Protein AF-A0A1R4J598-F1 (afdb_monomer_lite)

pLDDT: mean 91.02, std 8.71, range [37.97, 98.0]

Foldseek 3Di:
DPPDDDDCPPVVPDDPVVVVVSVVVVVVVVVVVVCVVCVVVVVLVQLVVLVVVVQVVDDDDAQLDFAADDQDPDQSPFAAAQHWHDDPNFIWGAQHGRHRDDVVDPPDDCNGIPTCRVVGPHGDPQDDADADDAQDWDAFQHWHADPNFIKGFHHTDGHHPVCDQVPPVNGIDGD

Sequence (175 aa):
MPATLPDLTDSETWTDERLDALRAAVLTEQERRYVLTTAEARAEQTAREYRDAVEAALPPLAEGEHRPWSQLTGAHDAYPRGAVVAHGGRVWESRHPANVWEPGGTGVDDRLWVDVTEDAPVPEPVPTAPAFKAGEQVVPGDLRTYQGVVYRCIQAHTTAAHWSPDAAHSLWTRA

Structure (mmCIF, N/CA/C/O backbone):
data_AF-A0A1R4J598-F1
#
_entry.id   AF-A0A1R4J598-F1
#
loop_
_atom_site.group_PDB
_atom_site.id
_atom_site.type_symbol
_atom_site.label_atom_id
_atom_site.label_alt_id
_atom_site.label_comp_id
_atom_site.label_asym_id
_atom_site.label_entity_id
_atom_site.label_seq_id
_atom_site.pdbx_PDB_ins_code
_atom_site.Cartn_x
_atom_site.Cartn_y
_atom_site.Cartn_z
_atom_site.occupancy
_atom_site.B_iso_or_equiv
_atom_site.auth_seq_id
_atom_site.auth_comp_id
_atom_site.auth_asym_id
_atom_site.auth_atom_id
_atom_site.pdbx_PDB_model_num
ATOM 1 N N . MET A 1 1 ? 16.870 1.780 -37.402 1.00 37.97 1 MET A N 1
ATOM 2 C CA . MET A 1 1 ? 17.897 0.986 -38.110 1.00 37.97 1 MET A CA 1
ATOM 3 C C . MET A 1 1 ? 18.820 0.408 -37.052 1.00 37.97 1 MET A C 1
ATOM 5 O O . MET A 1 1 ? 19.279 1.209 -36.244 1.00 37.97 1 MET A O 1
ATOM 9 N N . PRO A 1 2 ? 19.039 -0.916 -36.959 1.00 47.16 2 PRO A N 1
ATOM 10 C CA . PRO A 1 2 ? 20.079 -1.422 -36.071 1.00 47.16 2 PRO A CA 1
ATOM 11 C C . PRO A 1 2 ? 21.411 -0.836 -36.551 1.00 47.16 2 PRO A C 1
ATOM 13 O O . PRO A 1 2 ? 21.758 -0.980 -37.721 1.00 47.16 2 PRO A O 1
ATOM 16 N N . ALA A 1 3 ? 22.101 -0.094 -35.686 1.00 57.09 3 ALA A N 1
ATOM 17 C CA . ALA A 1 3 ? 23.434 0.397 -35.996 1.00 57.09 3 ALA A CA 1
ATOM 18 C C . ALA A 1 3 ? 24.354 -0.822 -36.134 1.00 57.09 3 ALA A C 1
ATOM 20 O O . ALA A 1 3 ? 24.504 -1.597 -35.189 1.00 57.09 3 ALA A O 1
ATOM 21 N N . THR A 1 4 ? 24.911 -1.031 -37.324 1.00 60.38 4 THR A N 1
ATOM 22 C CA . THR A 1 4 ? 25.924 -2.062 -37.553 1.00 60.38 4 THR A CA 1
ATOM 23 C C . THR A 1 4 ? 27.128 -1.744 -36.673 1.00 60.38 4 THR A C 1
ATOM 25 O O . THR A 1 4 ? 27.629 -0.619 -36.705 1.00 60.38 4 THR A O 1
ATOM 28 N N . LEU A 1 5 ? 27.568 -2.710 -35.861 1.00 63.69 5 LEU A N 1
ATOM 29 C CA . LEU A 1 5 ? 28.772 -2.549 -35.046 1.00 63.69 5 LEU A CA 1
ATOM 30 C C . LEU A 1 5 ? 29.971 -2.274 -35.969 1.00 63.69 5 LEU A C 1
ATOM 32 O O . LEU A 1 5 ? 30.097 -2.953 -36.992 1.00 63.69 5 LEU A O 1
ATOM 36 N N . PRO A 1 6 ? 30.823 -1.283 -35.654 1.00 74.56 6 PRO A N 1
ATOM 37 C CA . PRO A 1 6 ? 32.006 -1.021 -36.456 1.00 74.56 6 PRO A CA 1
ATOM 38 C C . PRO A 1 6 ? 32.969 -2.207 -36.358 1.00 74.56 6 PRO A C 1
ATOM 40 O O . PRO A 1 6 ? 33.118 -2.798 -35.290 1.00 74.56 6 PRO A O 1
ATOM 43 N N . ASP A 1 7 ? 33.610 -2.547 -37.474 1.00 81.75 7 ASP A N 1
ATOM 44 C CA . ASP A 1 7 ? 34.613 -3.608 -37.520 1.00 81.75 7 ASP A CA 1
ATOM 45 C C . ASP A 1 7 ? 35.829 -3.222 -36.671 1.00 81.75 7 ASP A C 1
ATOM 47 O O . ASP A 1 7 ? 36.443 -2.181 -36.903 1.00 81.75 7 ASP A O 1
ATOM 51 N N . LEU A 1 8 ? 36.140 -4.031 -35.660 1.00 86.56 8 LEU A N 1
ATOM 52 C CA . LEU A 1 8 ? 37.190 -3.742 -34.684 1.00 86.56 8 LEU A CA 1
ATOM 53 C C . LEU A 1 8 ? 38.545 -4.344 -35.070 1.00 86.56 8 LEU A C 1
ATOM 55 O O . LEU A 1 8 ? 39.509 -4.118 -34.344 1.00 86.56 8 LEU A O 1
ATOM 59 N N . THR A 1 9 ? 38.652 -5.091 -36.176 1.00 86.62 9 THR A N 1
ATOM 60 C CA . THR A 1 9 ? 39.905 -5.781 -36.542 1.00 86.62 9 THR A CA 1
ATOM 61 C C . THR A 1 9 ? 41.084 -4.837 -36.782 1.00 86.62 9 THR A C 1
ATOM 63 O O . THR A 1 9 ? 42.218 -5.249 -36.576 1.00 86.62 9 THR A O 1
ATOM 66 N N . ASP A 1 10 ? 40.826 -3.571 -37.131 1.00 85.31 10 ASP A N 1
ATOM 67 C CA . ASP A 1 10 ? 41.861 -2.560 -37.400 1.00 85.31 10 ASP A CA 1
ATOM 68 C C . ASP A 1 10 ? 41.950 -1.473 -36.310 1.00 85.31 10 ASP A C 1
ATOM 70 O O . ASP A 1 10 ? 42.446 -0.369 -36.563 1.00 85.31 10 ASP A O 1
ATOM 74 N N . SER A 1 11 ? 41.460 -1.739 -35.092 1.00 87.56 11 SER A N 1
ATOM 75 C CA . SER A 1 11 ? 41.374 -0.726 -34.027 1.00 87.56 11 SER A CA 1
ATOM 76 C C . SER A 1 11 ? 42.720 -0.109 -33.625 1.00 87.56 11 SER A C 1
ATOM 78 O O . SER A 1 11 ? 42.740 0.995 -33.093 1.00 87.56 11 SER A O 1
ATOM 80 N N . GLU A 1 12 ? 43.844 -0.775 -33.906 1.00 90.88 12 GLU A N 1
ATOM 81 C CA . GLU A 1 12 ? 45.204 -0.260 -33.662 1.00 90.88 12 GLU A CA 1
ATOM 82 C C . GLU A 1 12 ? 45.540 0.989 -34.493 1.00 90.88 12 GLU A C 1
ATOM 84 O O . GLU A 1 12 ? 46.433 1.755 -34.142 1.00 90.88 12 GLU A O 1
ATOM 89 N N . THR A 1 13 ? 44.821 1.206 -35.597 1.00 91.94 13 THR A N 1
ATOM 90 C CA . THR A 1 13 ? 45.005 2.363 -36.488 1.00 91.94 13 THR A CA 1
ATOM 91 C C . THR A 1 13 ? 44.036 3.505 -36.191 1.00 91.94 13 THR A C 1
ATOM 93 O O . THR A 1 13 ? 44.084 4.555 -36.837 1.00 91.94 13 THR A O 1
ATOM 96 N N . TRP A 1 14 ? 43.114 3.305 -35.247 1.00 93.12 14 TRP A N 1
ATOM 97 C CA . TRP A 1 14 ? 42.098 4.294 -34.918 1.00 93.12 14 TRP A CA 1
ATOM 98 C C . TRP A 1 14 ? 42.691 5.418 -34.073 1.00 93.12 14 TRP A C 1
ATOM 100 O O . TRP A 1 14 ? 43.583 5.206 -33.259 1.00 93.12 14 TRP A O 1
ATOM 110 N N . THR A 1 15 ? 42.160 6.626 -34.247 1.00 96.12 15 THR A N 1
ATOM 111 C CA . THR A 1 15 ? 42.486 7.748 -33.365 1.00 96.12 15 THR A CA 1
ATOM 112 C C . THR A 1 15 ? 41.878 7.532 -31.980 1.00 96.12 15 THR A C 1
ATOM 114 O O . THR A 1 15 ? 40.811 6.921 -31.856 1.00 96.12 15 THR A O 1
ATOM 117 N N . ASP A 1 16 ? 42.499 8.109 -30.950 1.00 95.38 16 ASP A N 1
ATOM 118 C CA . ASP A 1 16 ? 41.953 8.102 -29.585 1.00 95.38 16 ASP A CA 1
ATOM 119 C C . ASP A 1 16 ? 40.529 8.673 -29.543 1.00 95.38 16 ASP A C 1
ATOM 121 O O . ASP A 1 16 ? 39.653 8.112 -28.894 1.00 95.38 16 ASP A O 1
ATOM 125 N N . GLU A 1 17 ? 40.254 9.717 -30.332 1.00 95.31 17 GLU A N 1
ATOM 126 C CA . GLU A 1 17 ? 38.912 10.296 -30.472 1.00 95.31 17 GLU A CA 1
ATOM 127 C C . GLU A 1 17 ? 37.877 9.263 -30.950 1.00 95.31 17 GLU A C 1
ATOM 129 O O . GLU A 1 17 ? 36.760 9.201 -30.433 1.00 95.31 17 GLU A O 1
ATOM 134 N N . ARG A 1 18 ? 38.238 8.409 -31.916 1.00 91.50 18 ARG A N 1
ATOM 135 C CA . ARG A 1 18 ? 37.339 7.367 -32.428 1.00 91.50 18 ARG A CA 1
ATOM 136 C C . ARG A 1 18 ? 37.133 6.249 -31.406 1.00 91.50 18 ARG A C 1
ATOM 138 O O . ARG A 1 18 ? 36.016 5.742 -31.283 1.00 91.50 18 ARG A O 1
ATOM 145 N N . LEU A 1 19 ? 38.183 5.863 -30.682 1.00 92.25 19 LEU A N 1
ATOM 146 C CA . LEU A 1 19 ? 38.092 4.882 -29.597 1.00 92.25 19 LEU A CA 1
ATOM 147 C 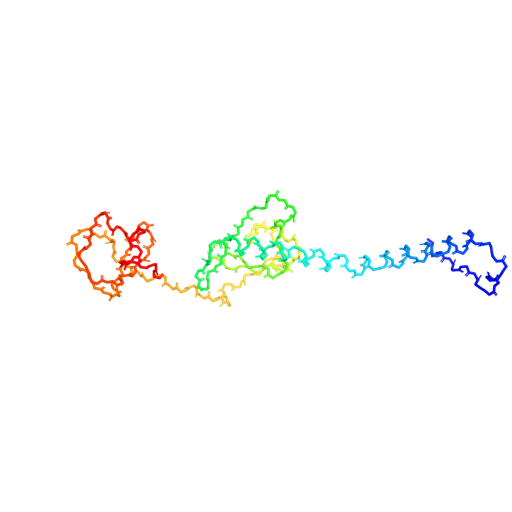C . LEU A 1 19 ? 37.215 5.406 -28.449 1.00 92.25 19 LEU A C 1
ATOM 149 O O . LEU A 1 19 ? 36.351 4.680 -27.950 1.00 92.25 19 LEU A O 1
ATOM 153 N N . ASP A 1 20 ? 37.362 6.680 -28.091 1.00 95.19 20 ASP A N 1
ATOM 154 C CA . ASP A 1 20 ? 36.547 7.353 -27.082 1.00 95.19 20 ASP A CA 1
ATOM 155 C C . ASP A 1 20 ? 35.075 7.453 -27.506 1.00 95.19 20 ASP A C 1
ATOM 157 O O . ASP A 1 20 ? 34.180 7.162 -26.705 1.00 95.19 20 ASP A O 1
ATOM 161 N N . ALA A 1 21 ? 34.807 7.790 -28.772 1.00 90.38 21 ALA A N 1
ATOM 162 C CA . ALA A 1 21 ? 33.453 7.826 -29.321 1.00 90.38 21 ALA A CA 1
ATOM 163 C C . ALA A 1 21 ? 32.787 6.439 -29.306 1.00 90.38 21 ALA A C 1
ATOM 165 O O . ALA A 1 21 ? 31.622 6.315 -28.914 1.00 90.38 21 ALA A O 1
ATOM 166 N N . LEU A 1 22 ? 33.526 5.382 -29.673 1.00 90.94 22 LEU A N 1
ATOM 167 C CA . LEU A 1 22 ? 33.035 4.006 -29.574 1.00 90.94 22 LEU A CA 1
ATOM 168 C C . LEU A 1 22 ? 32.719 3.637 -28.118 1.00 90.94 22 LEU A C 1
ATOM 170 O O . LEU A 1 22 ? 31.646 3.095 -27.847 1.00 90.94 22 LEU A O 1
ATOM 174 N N . ARG A 1 23 ? 33.616 3.954 -27.175 1.00 93.81 23 ARG A N 1
ATOM 175 C CA . ARG A 1 23 ? 33.403 3.696 -25.743 1.00 93.81 23 ARG A CA 1
ATOM 176 C C . ARG A 1 23 ? 32.123 4.363 -25.241 1.00 93.81 23 ARG A C 1
ATOM 178 O O . ARG A 1 23 ? 31.323 3.703 -24.582 1.00 93.81 23 ARG A O 1
ATOM 185 N N . ALA A 1 24 ? 31.909 5.636 -25.571 1.00 94.88 24 ALA A N 1
ATOM 186 C CA . ALA A 1 24 ? 30.701 6.361 -25.187 1.00 94.88 24 ALA A CA 1
ATOM 187 C C . ALA A 1 24 ? 29.435 5.700 -25.757 1.00 94.88 24 ALA A C 1
ATOM 189 O O . ALA A 1 24 ? 28.498 5.430 -25.010 1.00 94.88 24 ALA A O 1
ATOM 190 N N . ALA A 1 25 ? 29.436 5.355 -27.049 1.00 91.69 25 ALA A N 1
ATOM 191 C CA . ALA A 1 25 ? 28.297 4.703 -27.695 1.00 91.69 25 ALA A CA 1
ATOM 192 C C . ALA A 1 25 ? 27.950 3.345 -27.058 1.00 91.69 25 ALA A C 1
ATOM 194 O O . ALA A 1 25 ? 26.774 3.045 -26.843 1.00 91.69 25 ALA A O 1
ATOM 195 N N . VAL A 1 26 ? 28.962 2.536 -26.720 1.00 93.88 26 VAL A N 1
ATOM 196 C CA . VAL A 1 26 ? 28.766 1.246 -26.040 1.00 93.88 26 VAL A CA 1
ATOM 197 C C . VAL A 1 26 ? 28.148 1.443 -24.658 1.00 93.88 26 VAL A C 1
ATOM 199 O O . 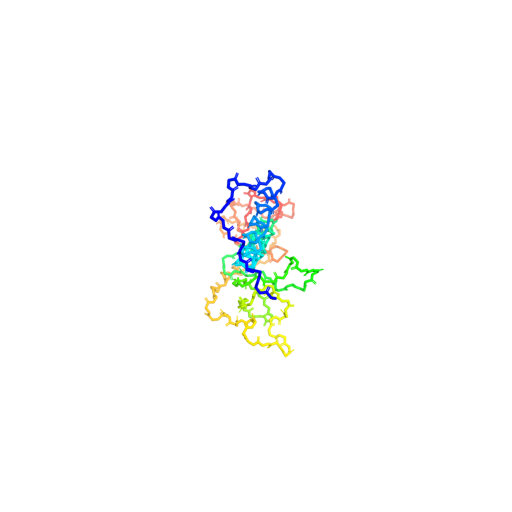VAL A 1 26 ? 27.165 0.772 -24.343 1.00 93.88 26 VAL A O 1
ATOM 202 N N . LEU A 1 27 ? 28.675 2.370 -23.852 1.00 96.31 27 LEU A N 1
ATOM 203 C CA . LEU A 1 27 ? 28.146 2.649 -22.512 1.00 96.31 27 LEU A CA 1
ATOM 204 C C . LEU A 1 27 ? 26.698 3.153 -22.570 1.00 96.31 27 LEU A C 1
ATOM 206 O O . LEU A 1 27 ? 25.855 2.668 -21.819 1.00 96.31 27 LEU A O 1
ATOM 210 N N . THR A 1 28 ? 26.380 4.049 -23.508 1.00 96.44 28 THR A N 1
ATOM 211 C CA . THR A 1 28 ? 25.007 4.529 -23.724 1.00 96.44 28 THR A CA 1
ATOM 212 C C . THR A 1 28 ? 24.054 3.394 -24.098 1.00 96.44 28 THR A C 1
ATOM 214 O O . THR A 1 28 ? 22.951 3.310 -23.559 1.00 96.44 28 THR A O 1
ATOM 217 N N . GLU A 1 29 ? 24.452 2.492 -25.000 1.00 95.75 29 GLU A N 1
ATOM 218 C CA . GLU A 1 29 ? 23.599 1.362 -25.387 1.00 95.75 29 GLU A CA 1
ATOM 219 C C . GLU A 1 29 ? 23.420 0.357 -24.239 1.00 95.75 29 GLU A C 1
ATOM 221 O O . GLU A 1 29 ? 22.323 -0.176 -24.053 1.00 95.75 29 GLU A O 1
ATOM 226 N N . GLN A 1 30 ? 24.465 0.117 -23.442 1.00 97.25 30 GLN A N 1
ATOM 227 C CA . GLN A 1 30 ? 24.378 -0.712 -22.239 1.00 97.25 30 GLN A CA 1
ATOM 228 C C . GLN A 1 30 ? 23.413 -0.113 -21.213 1.00 97.25 30 GLN A C 1
ATOM 230 O O . GLN A 1 30 ? 22.532 -0.825 -20.730 1.00 97.25 30 GLN A O 1
ATOM 235 N N . GLU A 1 31 ? 23.521 1.186 -20.926 1.00 97.25 31 GLU A N 1
ATOM 236 C CA . GLU A 1 31 ? 22.614 1.883 -20.013 1.00 97.25 31 GLU A CA 1
ATOM 237 C C . GLU A 1 31 ? 21.174 1.850 -20.527 1.00 97.25 31 GLU A C 1
ATOM 239 O O . GLU A 1 31 ? 20.266 1.482 -19.787 1.00 97.25 31 GLU A O 1
ATOM 244 N N . ARG A 1 32 ? 20.950 2.134 -21.815 1.00 96.75 32 ARG A N 1
ATOM 245 C CA . ARG A 1 32 ? 19.616 2.066 -22.424 1.00 96.75 32 ARG A CA 1
ATOM 246 C C . ARG A 1 32 ? 18.995 0.679 -22.265 1.00 96.75 32 ARG A C 1
ATOM 248 O O . ARG A 1 32 ? 17.821 0.573 -21.913 1.00 96.75 32 ARG A O 1
ATOM 255 N N . ARG A 1 33 ? 19.760 -0.391 -22.517 1.00 97.19 33 ARG A N 1
ATOM 256 C CA . ARG A 1 33 ? 19.290 -1.775 -22.326 1.00 97.19 33 ARG A CA 1
ATOM 257 C C . ARG A 1 33 ? 18.985 -2.056 -20.866 1.00 97.19 33 ARG A C 1
ATOM 259 O O . ARG A 1 33 ? 17.925 -2.597 -20.574 1.00 97.19 33 ARG A O 1
ATOM 266 N N . TYR A 1 34 ? 19.876 -1.653 -19.967 1.00 96.69 34 TYR A N 1
ATOM 267 C CA . TYR A 1 34 ? 19.672 -1.811 -18.536 1.00 96.69 34 TYR A CA 1
ATOM 268 C C . TYR A 1 34 ? 18.391 -1.102 -18.075 1.00 96.69 34 TYR A C 1
ATOM 270 O O . TYR A 1 34 ? 17.539 -1.734 -17.451 1.00 96.69 34 TYR A O 1
ATOM 278 N N . VAL A 1 35 ? 18.191 0.160 -18.464 1.00 97.12 35 VAL A N 1
ATOM 279 C CA . VAL A 1 35 ? 16.973 0.932 -18.179 1.00 97.12 35 VAL A CA 1
ATOM 280 C C . VAL A 1 35 ? 15.744 0.225 -18.739 1.00 97.12 35 VAL A C 1
ATOM 282 O O . VAL A 1 35 ? 14.815 -0.033 -17.986 1.00 97.12 35 VAL A O 1
ATOM 285 N N . LEU A 1 36 ? 15.740 -0.181 -20.011 1.00 96.56 36 LEU A N 1
ATOM 286 C CA . LEU A 1 36 ? 14.593 -0.892 -20.591 1.00 96.56 36 LEU A CA 1
ATOM 287 C C . LEU A 1 36 ? 14.254 -2.196 -19.867 1.00 96.56 36 LEU A C 1
ATOM 289 O O . LEU A 1 36 ? 13.088 -2.559 -19.785 1.00 96.56 36 LEU A O 1
ATOM 293 N N . THR A 1 37 ? 15.263 -2.899 -19.356 1.00 97.44 37 THR A N 1
ATOM 294 C CA . THR A 1 37 ? 15.057 -4.175 -18.660 1.00 97.44 37 THR A CA 1
ATOM 295 C C . THR A 1 37 ? 14.664 -4.010 -17.194 1.00 97.44 37 THR A C 1
ATOM 297 O O . THR A 1 37 ? 14.083 -4.928 -16.627 1.00 97.44 37 THR A O 1
ATOM 300 N N . THR A 1 38 ? 14.983 -2.875 -16.560 1.00 96.94 38 THR A N 1
ATOM 301 C CA . THR A 1 38 ? 14.863 -2.722 -15.098 1.00 96.94 38 THR A CA 1
ATOM 302 C C . THR A 1 38 ? 13.965 -1.579 -14.640 1.00 96.94 38 THR A C 1
ATOM 304 O O . THR A 1 38 ? 13.556 -1.585 -13.482 1.00 96.94 38 THR A O 1
ATOM 307 N N . ALA A 1 39 ? 13.645 -0.604 -15.494 1.00 95.00 39 ALA A N 1
ATOM 308 C CA . ALA A 1 39 ? 12.968 0.625 -15.078 1.00 95.00 39 ALA A CA 1
ATOM 309 C C . ALA A 1 39 ? 11.611 0.370 -14.415 1.00 95.00 39 ALA A C 1
ATOM 311 O O . ALA A 1 39 ? 11.338 0.965 -13.377 1.00 95.00 39 ALA A O 1
ATOM 312 N N . GLU A 1 40 ? 10.795 -0.532 -14.965 1.00 91.50 40 GLU A N 1
ATOM 313 C CA . GLU A 1 40 ? 9.482 -0.863 -14.401 1.00 91.50 40 GLU A CA 1
ATOM 314 C C . GLU A 1 40 ? 9.611 -1.480 -13.003 1.00 91.50 40 GLU A C 1
ATOM 316 O O . GLU A 1 40 ? 9.061 -0.953 -12.039 1.00 91.50 40 GLU A O 1
ATOM 321 N N . ALA A 1 41 ? 10.425 -2.531 -12.863 1.00 91.88 41 ALA A N 1
ATOM 322 C CA . ALA A 1 41 ? 10.653 -3.188 -11.577 1.00 91.88 41 ALA A CA 1
ATOM 323 C C . ALA A 1 41 ? 11.211 -2.218 -10.521 1.00 91.88 41 ALA A C 1
ATOM 325 O O . ALA A 1 41 ? 10.795 -2.252 -9.362 1.00 91.88 41 ALA A O 1
ATOM 326 N N . ARG A 1 42 ? 12.121 -1.321 -10.924 1.00 94.19 42 ARG A N 1
ATOM 327 C CA . ARG A 1 42 ? 12.688 -0.293 -10.040 1.00 94.19 42 ARG A CA 1
ATOM 328 C C . ARG A 1 42 ? 11.644 0.745 -9.633 1.00 94.19 42 ARG A C 1
ATOM 330 O O . ARG A 1 42 ? 11.585 1.091 -8.460 1.00 94.19 42 ARG A O 1
ATOM 337 N N . ALA A 1 43 ? 10.805 1.203 -10.562 1.00 91.38 43 ALA A N 1
ATOM 338 C CA . ALA A 1 43 ? 9.725 2.138 -10.258 1.00 91.38 43 ALA A CA 1
ATOM 339 C C . ALA A 1 43 ? 8.719 1.532 -9.270 1.00 91.38 43 ALA A C 1
ATOM 341 O O . ALA A 1 43 ? 8.347 2.178 -8.291 1.00 91.38 43 ALA A O 1
ATOM 342 N N . GLU A 1 44 ? 8.329 0.270 -9.472 1.00 90.56 44 GLU A N 1
ATOM 343 C CA . GLU A 1 44 ? 7.456 -0.420 -8.525 1.00 90.56 44 GLU A CA 1
ATOM 344 C C . GLU A 1 44 ? 8.105 -0.600 -7.146 1.00 90.56 44 GLU A C 1
ATOM 346 O O . GLU A 1 44 ? 7.431 -0.453 -6.127 1.00 90.56 44 GLU A O 1
ATOM 351 N N . GLN A 1 45 ? 9.398 -0.939 -7.099 1.00 92.69 45 GLN A N 1
ATOM 352 C CA . GLN A 1 45 ? 10.126 -1.082 -5.842 1.00 92.69 45 GLN A CA 1
ATOM 353 C C . GLN A 1 45 ? 10.139 0.236 -5.065 1.00 92.69 45 GLN A C 1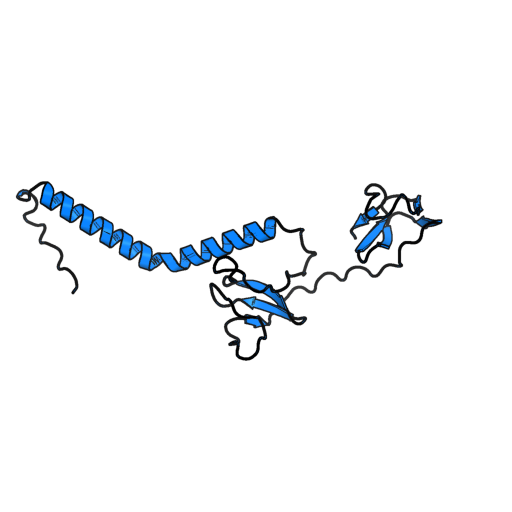
ATOM 355 O O . GLN A 1 45 ? 9.769 0.248 -3.895 1.00 92.69 45 GLN A O 1
ATOM 360 N N . THR A 1 46 ? 10.475 1.349 -5.719 1.00 92.19 46 THR A N 1
ATO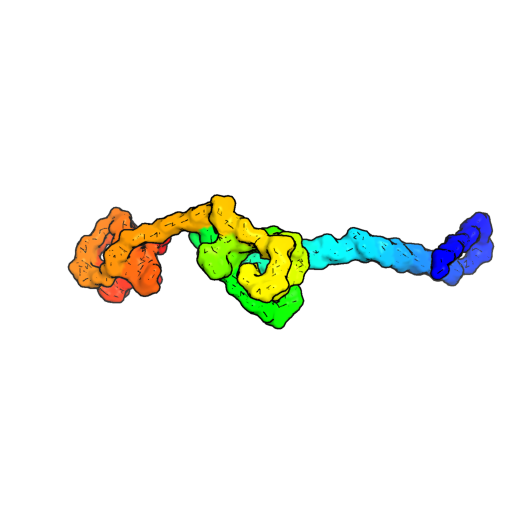M 361 C CA . THR A 1 46 ? 10.454 2.671 -5.083 1.00 92.19 46 THR A CA 1
ATOM 362 C C . THR A 1 46 ? 9.054 3.049 -4.587 1.00 92.19 46 THR A C 1
ATOM 364 O O . THR A 1 46 ? 8.925 3.619 -3.506 1.00 92.19 46 THR A O 1
ATOM 367 N N . ALA A 1 47 ? 7.994 2.703 -5.325 1.00 89.81 47 ALA A N 1
ATOM 368 C CA . ALA A 1 47 ? 6.619 2.944 -4.881 1.00 89.81 47 ALA A CA 1
ATOM 369 C C . ALA A 1 47 ? 6.249 2.130 -3.625 1.00 89.81 47 ALA A C 1
ATOM 371 O O . ALA A 1 47 ? 5.576 2.650 -2.734 1.00 89.81 47 ALA A O 1
ATOM 372 N N . ARG A 1 48 ? 6.701 0.870 -3.535 1.00 90.75 48 ARG A N 1
ATOM 373 C CA . ARG A 1 48 ? 6.533 0.034 -2.333 1.00 90.75 48 ARG A CA 1
ATOM 374 C C . ARG A 1 48 ? 7.284 0.624 -1.142 1.00 90.75 48 ARG A C 1
ATOM 376 O O . ARG A 1 48 ? 6.670 0.865 -0.114 1.00 90.75 48 ARG A O 1
ATOM 383 N N . GLU A 1 49 ? 8.557 0.967 -1.323 1.00 92.81 49 GLU A N 1
ATOM 384 C CA . GLU A 1 49 ? 9.389 1.569 -0.273 1.00 92.81 49 GLU A CA 1
ATOM 385 C C . GLU A 1 49 ? 8.802 2.887 0.257 1.00 92.81 49 GLU A C 1
ATOM 387 O O . GLU A 1 49 ? 8.773 3.109 1.466 1.00 92.81 49 GLU A O 1
ATOM 392 N N . TYR A 1 50 ? 8.287 3.751 -0.627 1.00 90.81 50 TYR A N 1
ATOM 393 C CA . TYR A 1 50 ? 7.605 4.979 -0.213 1.00 90.81 50 TYR A CA 1
ATOM 394 C C . TYR A 1 50 ? 6.369 4.680 0.642 1.00 90.81 50 TYR A C 1
ATOM 396 O O . TYR A 1 50 ? 6.185 5.287 1.696 1.00 90.81 50 TYR A O 1
ATOM 404 N N . ARG A 1 51 ? 5.531 3.733 0.212 1.00 88.19 51 ARG A N 1
ATOM 405 C CA . ARG A 1 51 ? 4.320 3.359 0.945 1.00 88.19 51 ARG A CA 1
ATOM 406 C C . ARG A 1 51 ? 4.639 2.738 2.297 1.00 88.19 51 ARG A C 1
ATOM 408 O O . ARG A 1 51 ? 4.010 3.122 3.275 1.00 88.19 51 ARG A O 1
ATOM 415 N N . ASP A 1 52 ? 5.616 1.841 2.357 1.00 90.75 52 ASP A N 1
ATOM 416 C CA . ASP A 1 52 ? 6.062 1.222 3.606 1.00 90.75 52 ASP A CA 1
ATOM 417 C C . ASP A 1 52 ? 6.595 2.287 4.576 1.00 90.75 52 ASP A C 1
ATOM 419 O O . ASP A 1 52 ? 6.297 2.249 5.768 1.00 90.75 52 ASP A O 1
ATOM 423 N N . ALA A 1 53 ? 7.317 3.293 4.069 1.00 92.88 53 ALA A N 1
ATOM 424 C CA . ALA A 1 53 ? 7.782 4.420 4.873 1.00 92.88 53 ALA A CA 1
ATOM 425 C C . ALA A 1 53 ? 6.632 5.308 5.382 1.00 92.88 53 ALA A C 1
ATOM 427 O O . ALA A 1 53 ? 6.660 5.743 6.533 1.00 92.88 53 ALA A O 1
ATOM 428 N N . VAL A 1 54 ? 5.616 5.569 4.550 1.00 90.12 54 VAL A N 1
ATOM 429 C CA . VAL A 1 54 ? 4.406 6.300 4.965 1.00 90.12 54 VAL A CA 1
ATOM 430 C C . VAL A 1 54 ? 3.640 5.511 6.025 1.00 90.12 54 VAL A C 1
ATOM 432 O O . VAL A 1 54 ? 3.274 6.074 7.051 1.00 90.12 54 VAL A O 1
ATOM 435 N N . GLU A 1 55 ? 3.442 4.212 5.813 1.00 89.94 55 GLU A N 1
ATOM 436 C CA . GLU A 1 55 ? 2.754 3.323 6.750 1.00 89.94 55 GLU A CA 1
ATOM 437 C C . GLU A 1 55 ? 3.485 3.248 8.096 1.00 89.94 55 GLU A C 1
ATOM 439 O O . GLU A 1 55 ? 2.856 3.373 9.143 1.00 89.94 55 GLU A O 1
ATOM 444 N N . ALA A 1 56 ? 4.818 3.150 8.085 1.00 91.25 56 ALA A N 1
ATOM 445 C CA . ALA A 1 56 ? 5.638 3.151 9.296 1.00 91.25 56 ALA A CA 1
ATOM 446 C C . ALA A 1 56 ? 5.565 4.469 10.093 1.00 91.25 56 ALA A C 1
ATOM 448 O O . ALA A 1 56 ? 5.865 4.480 11.288 1.00 91.25 56 ALA A O 1
ATOM 449 N N . ALA A 1 57 ? 5.182 5.579 9.454 1.00 93.81 57 ALA A N 1
ATOM 450 C CA . ALA A 1 57 ? 4.980 6.868 10.113 1.00 93.81 57 ALA A CA 1
ATOM 451 C C . ALA A 1 57 ? 3.563 7.040 10.696 1.00 93.81 57 ALA A C 1
ATOM 453 O O . ALA A 1 57 ? 3.324 7.988 11.451 1.00 93.81 57 ALA A O 1
ATOM 454 N N . LEU A 1 58 ? 2.620 6.153 10.359 1.00 89.44 58 LEU A N 1
ATOM 455 C CA . LEU A 1 58 ? 1.253 6.177 10.872 1.00 89.44 58 LEU A CA 1
ATOM 456 C C . LEU A 1 58 ? 1.131 5.385 12.186 1.00 89.44 58 LEU A C 1
ATOM 458 O O . LEU A 1 58 ? 1.897 4.453 12.434 1.00 89.44 58 LEU A O 1
ATOM 462 N N . PRO A 1 59 ? 0.140 5.704 13.042 1.00 91.00 59 PRO A N 1
ATOM 463 C CA . PRO A 1 59 ? -0.155 4.892 14.218 1.00 91.00 59 PRO A CA 1
ATOM 464 C C . PRO A 1 59 ? -0.442 3.436 13.824 1.00 91.00 59 PRO A C 1
ATOM 466 O O . PRO A 1 59 ? -1.194 3.226 12.865 1.00 91.00 59 PRO A O 1
ATOM 469 N N . PRO A 1 60 ? 0.094 2.438 14.546 1.00 87.94 60 PRO A N 1
ATOM 470 C CA . PRO A 1 60 ? -0.113 1.036 14.203 1.00 87.94 60 PRO A CA 1
ATOM 471 C C . PRO A 1 60 ? -1.602 0.677 14.221 1.00 87.94 60 PRO A C 1
ATOM 473 O O . PRO A 1 60 ? -2.374 1.210 15.023 1.00 87.94 60 PRO A O 1
ATOM 476 N N . LEU A 1 61 ? -1.987 -0.215 13.314 1.00 85.44 61 LEU A N 1
ATOM 477 C CA . LEU A 1 61 ? -3.310 -0.830 13.275 1.00 85.44 61 LEU A CA 1
ATOM 478 C C . LEU A 1 61 ? -3.383 -2.016 14.239 1.00 85.44 61 LEU A C 1
ATOM 480 O O . LEU A 1 61 ? -2.350 -2.603 14.575 1.00 85.44 61 LEU A O 1
ATOM 484 N N . ALA A 1 62 ? -4.595 -2.369 14.673 1.00 84.56 62 ALA A N 1
ATOM 485 C CA . ALA A 1 62 ? -4.802 -3.643 15.351 1.00 84.56 62 ALA A CA 1
ATOM 486 C C . ALA A 1 62 ? -4.583 -4.814 14.375 1.00 84.56 62 ALA A C 1
ATOM 488 O O . ALA A 1 62 ? -4.604 -4.647 13.153 1.00 84.56 62 ALA A O 1
ATOM 489 N N . GLU A 1 63 ? -4.36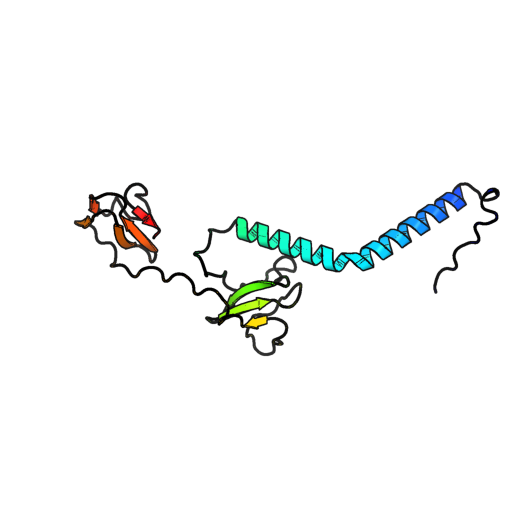3 -6.013 14.909 1.00 82.19 63 GLU A N 1
ATOM 490 C CA . GLU A 1 63 ? -4.223 -7.206 14.077 1.00 82.19 63 GLU A CA 1
ATOM 491 C C . GLU A 1 63 ? -5.494 -7.432 13.241 1.00 82.19 63 GLU A C 1
ATOM 493 O O . GLU A 1 63 ? -6.609 -7.353 13.757 1.00 82.19 63 GLU A O 1
ATOM 498 N N . GLY A 1 64 ? -5.317 -7.662 11.936 1.00 85.94 64 GLY A N 1
ATOM 499 C CA . GLY A 1 64 ? -6.404 -7.833 10.965 1.00 85.94 64 GLY A CA 1
ATOM 500 C C . GLY A 1 64 ? -7.067 -6.541 10.472 1.00 85.94 64 GLY A C 1
ATOM 501 O O . GLY A 1 64 ? -7.925 -6.586 9.593 1.00 85.94 64 GLY A O 1
ATOM 502 N N . GLU A 1 65 ? -6.677 -5.371 10.980 1.00 90.12 65 GLU A N 1
ATOM 503 C CA . GLU A 1 65 ? -7.151 -4.101 10.431 1.00 90.12 65 GLU A CA 1
ATOM 504 C C . GLU A 1 65 ? -6.358 -3.692 9.178 1.00 90.12 65 GLU A C 1
ATOM 506 O O . GLU A 1 65 ? -5.150 -3.904 9.064 1.00 90.12 65 GLU A O 1
ATOM 511 N N . HIS A 1 66 ? -7.042 -3.025 8.245 1.00 92.69 66 HIS A N 1
ATOM 512 C CA . HIS A 1 66 ? -6.449 -2.481 7.024 1.00 92.69 66 HIS A CA 1
ATOM 513 C C . HIS A 1 66 ? -6.729 -0.982 6.904 1.00 92.69 66 HIS A C 1
ATOM 515 O O . HIS A 1 66 ? -7.808 -0.505 7.267 1.00 92.69 66 HIS A O 1
ATOM 521 N N . ARG A 1 67 ? -5.770 -0.225 6.353 1.00 94.19 67 ARG A N 1
ATOM 522 C CA . ARG A 1 67 ? -5.959 1.207 6.083 1.00 94.19 67 ARG A CA 1
ATOM 523 C C . ARG A 1 67 ? -7.125 1.408 5.110 1.00 94.19 67 ARG A C 1
ATOM 525 O O . ARG A 1 67 ? -7.238 0.646 4.145 1.00 94.19 67 ARG A O 1
ATOM 532 N N . PRO A 1 68 ? -7.975 2.428 5.312 1.00 95.38 68 PRO A N 1
ATOM 533 C CA . PRO A 1 68 ? -9.011 2.742 4.344 1.00 95.38 68 PRO A CA 1
ATOM 534 C C . PRO A 1 68 ? -8.382 3.158 3.011 1.00 95.38 68 PRO A C 1
ATOM 536 O O . PRO A 1 68 ? -7.326 3.796 2.982 1.00 95.38 68 PRO A O 1
ATOM 539 N N . TRP A 1 69 ? -9.042 2.824 1.903 1.00 95.75 69 TRP A N 1
ATOM 540 C CA . TRP A 1 69 ? -8.692 3.404 0.612 1.00 95.75 69 TRP A CA 1
ATOM 541 C C . TRP A 1 69 ? -8.813 4.929 0.682 1.00 95.75 69 TRP A C 1
ATOM 543 O O . TRP A 1 69 ? -9.760 5.467 1.261 1.00 95.75 69 TRP A O 1
ATOM 553 N N . SER A 1 70 ? -7.853 5.618 0.075 1.00 92.62 70 SER A N 1
ATOM 554 C CA . SER A 1 70 ? -7.812 7.071 -0.009 1.00 92.62 70 SER A CA 1
ATOM 555 C C . SER A 1 70 ? -7.630 7.502 -1.453 1.00 92.62 70 SER A C 1
ATOM 557 O O . SER A 1 70 ? -6.813 6.933 -2.180 1.00 92.62 70 SER A O 1
ATOM 559 N N . GLN A 1 71 ? -8.338 8.557 -1.844 1.00 90.50 71 GLN A N 1
ATOM 560 C CA . GLN A 1 71 ? -8.143 9.163 -3.148 1.00 90.50 71 GLN A CA 1
ATOM 561 C C . GLN A 1 71 ? -6.742 9.765 -3.266 1.00 90.50 71 GLN A C 1
ATOM 563 O O . GLN A 1 71 ? -6.253 10.431 -2.353 1.00 90.50 71 GLN A O 1
ATOM 568 N N . LEU A 1 72 ? -6.124 9.531 -4.420 1.00 90.19 72 LEU A N 1
ATOM 569 C CA . LEU A 1 72 ? -4.763 9.956 -4.696 1.00 90.19 72 LEU A CA 1
ATOM 570 C C . LEU A 1 72 ? -4.648 11.470 -4.870 1.00 90.19 72 LEU A C 1
ATOM 572 O O . LEU A 1 72 ? -5.524 12.135 -5.427 1.00 90.19 72 LEU A O 1
ATOM 576 N N . THR A 1 73 ? -3.506 11.984 -4.444 1.00 88.19 73 THR A N 1
ATOM 577 C CA . THR A 1 73 ? -3.049 13.364 -4.588 1.00 88.19 73 THR A CA 1
ATOM 578 C C . THR A 1 73 ? -1.983 13.501 -5.678 1.00 88.19 73 THR A C 1
ATOM 580 O O . THR A 1 73 ? -1.746 14.609 -6.164 1.00 88.19 73 THR A O 1
ATOM 583 N N . GLY A 1 74 ? -1.366 12.393 -6.113 1.00 87.88 74 GLY A N 1
ATOM 584 C CA . GLY A 1 74 ? -0.400 12.387 -7.204 1.00 87.88 74 GLY A CA 1
ATOM 585 C C . GLY A 1 74 ? -0.088 10.995 -7.757 1.00 87.88 74 GLY A C 1
ATOM 586 O O . GLY A 1 74 ? -0.839 10.043 -7.617 1.00 87.88 74 GLY A O 1
ATOM 587 N N . ALA A 1 75 ? 1.039 10.878 -8.459 1.00 86.38 75 ALA A N 1
ATOM 588 C CA . ALA A 1 75 ? 1.510 9.580 -8.953 1.00 86.38 75 ALA A CA 1
ATOM 589 C C . ALA A 1 75 ? 2.208 8.749 -7.860 1.00 86.38 75 ALA A C 1
ATOM 591 O O . ALA A 1 75 ? 2.287 7.529 -7.958 1.00 86.38 75 ALA A O 1
ATOM 592 N N . HIS A 1 76 ? 2.746 9.415 -6.836 1.00 83.69 76 HIS A N 1
ATOM 593 C CA . HIS A 1 76 ? 3.590 8.805 -5.809 1.00 83.69 76 HIS A CA 1
ATOM 594 C C . HIS A 1 76 ? 2.791 8.036 -4.750 1.00 83.69 76 HIS A C 1
ATOM 596 O O . HIS A 1 76 ? 3.342 7.156 -4.099 1.00 83.69 76 HIS A O 1
ATOM 602 N N . ASP A 1 77 ? 1.501 8.333 -4.596 1.00 88.44 77 ASP A N 1
ATOM 603 C CA . ASP A 1 77 ? 0.598 7.644 -3.676 1.00 88.44 77 ASP A CA 1
ATOM 604 C C . ASP A 1 77 ? -0.260 6.570 -4.361 1.00 88.44 77 ASP A C 1
ATOM 606 O O . ASP A 1 77 ? -1.042 5.891 -3.690 1.00 88.44 77 ASP A O 1
ATOM 610 N N . ALA A 1 78 ? -0.066 6.331 -5.664 1.00 93.69 78 ALA A N 1
ATOM 611 C CA . ALA A 1 78 ? -0.701 5.224 -6.369 1.00 93.69 78 ALA A CA 1
ATOM 612 C C . ALA A 1 78 ? -0.414 3.872 -5.692 1.00 93.69 78 ALA A C 1
ATOM 614 O O . ALA A 1 78 ? 0.651 3.641 -5.107 1.00 93.69 78 ALA A O 1
ATOM 615 N N . TYR A 1 79 ? -1.384 2.960 -5.739 1.00 93.94 79 TYR A N 1
ATOM 616 C CA . TYR A 1 79 ? -1.292 1.672 -5.057 1.00 93.94 79 TYR A CA 1
ATOM 617 C C . TYR A 1 79 ? -0.409 0.704 -5.855 1.00 93.94 79 TYR A C 1
ATOM 619 O O . TYR A 1 79 ? -0.751 0.358 -6.986 1.00 93.94 79 TYR A O 1
ATOM 627 N N . PRO A 1 80 ? 0.742 0.253 -5.318 1.00 94.38 80 PRO A N 1
ATOM 628 C CA . PRO A 1 80 ? 1.532 -0.773 -5.976 1.00 94.38 80 PRO A CA 1
ATOM 629 C C . PRO A 1 80 ? 0.773 -2.105 -5.964 1.00 94.38 80 PRO A C 1
ATOM 631 O O . PRO A 1 80 ? -0.151 -2.317 -5.174 1.00 94.38 80 PRO A O 1
ATOM 634 N N . ARG A 1 81 ? 1.203 -3.034 -6.819 1.00 93.44 81 ARG A N 1
ATOM 635 C CA . ARG A 1 81 ? 0.758 -4.428 -6.758 1.00 93.44 81 ARG A CA 1
ATOM 636 C C . ARG A 1 81 ? 1.014 -4.992 -5.354 1.00 93.44 81 ARG A C 1
ATOM 638 O O . ARG A 1 81 ? 2.110 -4.811 -4.823 1.00 93.44 81 ARG A O 1
ATOM 645 N N . GLY A 1 82 ? 0.025 -5.687 -4.801 1.00 93.06 82 GLY A N 1
ATOM 646 C CA . GLY A 1 82 ? 0.045 -6.285 -3.466 1.00 93.06 82 GLY A CA 1
ATOM 647 C C . GLY A 1 82 ? -0.407 -5.350 -2.343 1.00 93.06 82 GLY A C 1
ATOM 648 O O . GLY A 1 82 ? -0.513 -5.792 -1.206 1.00 93.06 82 GLY A O 1
ATOM 649 N N . ALA A 1 83 ? -0.685 -4.070 -2.621 1.00 94.50 83 ALA A N 1
ATOM 650 C CA . ALA A 1 83 ? -1.220 -3.176 -1.598 1.00 94.50 83 ALA A CA 1
ATOM 651 C C . ALA A 1 83 ? -2.642 -3.591 -1.198 1.00 94.50 83 ALA A C 1
ATOM 653 O O . ALA A 1 83 ? -3.474 -3.835 -2.073 1.00 94.50 83 ALA A O 1
ATOM 654 N N . VAL A 1 84 ? -2.918 -3.616 0.107 1.00 94.94 84 VAL A N 1
ATOM 655 C CA . VAL A 1 84 ? -4.217 -4.005 0.670 1.00 94.94 84 VAL A CA 1
ATOM 656 C C . VAL A 1 84 ? -4.891 -2.803 1.325 1.00 94.94 84 VAL A C 1
ATOM 658 O O . VAL A 1 84 ? -4.248 -2.061 2.069 1.00 94.94 84 VAL A O 1
ATOM 661 N N . VAL A 1 85 ? -6.182 -2.608 1.054 1.00 95.94 85 VAL A N 1
ATOM 662 C CA . VAL A 1 85 ? -6.991 -1.519 1.622 1.00 95.94 85 VAL A CA 1
ATOM 663 C C . VAL A 1 85 ? -8.385 -1.983 2.013 1.00 95.94 85 VAL A C 1
ATOM 665 O O . VAL A 1 85 ? -8.950 -2.880 1.393 1.00 95.94 85 VAL A O 1
ATOM 668 N N . ALA A 1 86 ? -8.977 -1.313 2.998 1.00 96.19 86 ALA A N 1
ATOM 669 C CA . ALA A 1 86 ? -10.394 -1.434 3.307 1.00 96.19 86 ALA A CA 1
ATOM 670 C C . ALA A 1 86 ? -11.214 -0.411 2.501 1.00 96.19 86 ALA A C 1
ATOM 672 O O . ALA A 1 86 ? -10.916 0.784 2.510 1.00 96.19 86 ALA A O 1
ATOM 673 N N . HIS A 1 87 ? -12.275 -0.848 1.826 1.00 96.81 87 HIS A N 1
ATOM 674 C CA . HIS A 1 87 ? -13.208 0.050 1.143 1.00 96.81 87 HIS A CA 1
ATOM 675 C C . HIS A 1 87 ? -14.594 -0.588 1.001 1.00 96.81 87 HIS A C 1
ATOM 677 O O . HIS A 1 87 ? -14.710 -1.765 0.665 1.00 96.81 87 HIS A O 1
ATOM 683 N N . GLY A 1 88 ? -15.657 0.177 1.277 1.00 93.31 88 GLY A N 1
ATOM 684 C CA . GLY A 1 88 ? -17.038 -0.310 1.152 1.00 93.31 88 GLY A CA 1
ATOM 685 C C . GLY A 1 88 ? -17.377 -1.511 2.050 1.00 93.31 88 GLY A C 1
ATOM 686 O O . GLY A 1 88 ? -18.202 -2.337 1.673 1.00 93.31 88 GLY A O 1
ATOM 687 N N . GLY A 1 89 ? -16.719 -1.641 3.209 1.00 91.69 89 GLY A N 1
ATOM 688 C CA . GLY A 1 89 ? -16.886 -2.788 4.116 1.00 91.69 89 GLY A CA 1
ATOM 689 C C . GLY A 1 89 ? -16.197 -4.076 3.650 1.00 91.69 89 GLY A C 1
ATOM 690 O O . GLY A 1 89 ? -16.471 -5.137 4.200 1.00 91.69 89 GLY A O 1
ATOM 691 N N . ARG A 1 90 ? -15.327 -3.985 2.642 1.00 94.50 90 ARG A N 1
ATOM 692 C CA . ARG A 1 90 ? -14.551 -5.090 2.069 1.00 94.50 90 ARG A CA 1
ATOM 693 C C . ARG A 1 90 ? -13.059 -4.801 2.147 1.00 94.50 90 ARG A C 1
ATOM 695 O O . ARG A 1 90 ? -12.659 -3.643 2.293 1.00 94.50 90 ARG A O 1
ATOM 702 N N . VAL A 1 91 ? -12.255 -5.847 2.013 1.00 96.56 91 VAL A N 1
ATOM 703 C CA . VAL A 1 91 ? -10.797 -5.771 1.909 1.00 96.56 91 VAL A CA 1
ATOM 704 C C . VAL A 1 91 ? -10.393 -6.073 0.472 1.00 96.56 91 VAL A C 1
ATOM 706 O O . VAL A 1 91 ? -10.819 -7.068 -0.107 1.00 96.56 91 VAL A O 1
ATOM 709 N N . TRP A 1 92 ? -9.569 -5.206 -0.105 1.00 97.38 92 TRP A N 1
ATOM 710 C CA . TRP A 1 92 ? -9.171 -5.267 -1.507 1.00 97.38 92 TRP A CA 1
ATOM 711 C C . TRP A 1 92 ? -7.656 -5.320 -1.638 1.00 97.38 92 TRP A C 1
ATOM 713 O O . TRP A 1 92 ? -6.960 -4.518 -1.019 1.00 97.38 92 TRP A O 1
ATOM 723 N N . GLU A 1 93 ? -7.150 -6.204 -2.495 1.00 96.56 93 GLU A N 1
ATOM 724 C CA . GLU A 1 93 ? -5.738 -6.268 -2.877 1.00 96.56 93 GLU A CA 1
ATOM 725 C C . GLU A 1 93 ? -5.543 -5.728 -4.301 1.00 96.56 93 GLU A C 1
ATOM 727 O O . GLU A 1 93 ? -6.199 -6.168 -5.251 1.00 96.56 93 GLU A O 1
ATOM 732 N N . SER A 1 94 ? -4.609 -4.794 -4.474 1.00 96.75 94 SER A N 1
ATOM 733 C CA . SER A 1 94 ? -4.239 -4.280 -5.792 1.00 96.75 94 SER A CA 1
ATOM 734 C C . SER A 1 94 ? -3.464 -5.334 -6.582 1.00 96.75 94 SER A C 1
ATOM 736 O O . SER A 1 94 ? -2.398 -5.790 -6.165 1.00 96.75 94 SER A O 1
ATOM 738 N N . ARG A 1 95 ? -3.933 -5.686 -7.779 1.00 95.38 95 ARG A N 1
ATOM 739 C CA . ARG A 1 95 ? -3.240 -6.608 -8.699 1.00 95.38 95 ARG A CA 1
ATOM 740 C C . ARG A 1 95 ? -2.537 -5.889 -9.849 1.00 95.38 95 ARG A C 1
ATOM 742 O O . ARG A 1 95 ? -1.984 -6.549 -10.729 1.00 95.38 95 ARG A O 1
ATOM 749 N N . HIS A 1 96 ? -2.493 -4.561 -9.835 1.00 93.38 96 HIS A N 1
ATOM 750 C CA . HIS A 1 96 ? -1.840 -3.755 -10.864 1.00 93.38 96 HIS A CA 1
ATOM 751 C C . HIS A 1 96 ? -0.828 -2.783 -10.233 1.00 93.38 96 HIS A C 1
ATOM 753 O O . HIS A 1 96 ? -1.108 -2.223 -9.171 1.00 93.38 96 HIS A O 1
ATOM 759 N N . PRO A 1 97 ? 0.357 -2.567 -10.834 1.00 92.50 97 PRO A N 1
ATOM 760 C CA . PRO A 1 97 ? 1.266 -1.523 -10.374 1.00 92.50 97 PRO A CA 1
ATOM 761 C C . PRO A 1 97 ? 0.683 -0.135 -10.628 1.00 92.50 97 PRO A C 1
ATOM 763 O O . PRO A 1 97 ? -0.026 0.068 -11.610 1.00 92.50 97 PRO A O 1
ATOM 766 N N . ALA A 1 98 ? 0.997 0.829 -9.761 1.00 92.38 98 ALA A N 1
ATOM 767 C CA . ALA A 1 98 ? 0.497 2.200 -9.877 1.00 92.38 98 ALA A CA 1
ATOM 768 C C . ALA A 1 98 ? -1.034 2.273 -10.085 1.00 92.38 98 ALA A C 1
ATOM 770 O O . ALA A 1 98 ? -1.529 3.015 -10.929 1.00 92.38 98 ALA A O 1
ATOM 771 N N . ASN A 1 99 ? -1.788 1.469 -9.334 1.00 94.75 99 ASN A N 1
ATOM 772 C CA . ASN A 1 99 ? -3.242 1.444 -9.383 1.00 94.75 99 ASN A CA 1
ATOM 773 C C . ASN A 1 99 ? -3.823 2.733 -8.781 1.00 94.75 99 ASN A C 1
ATOM 775 O O . ASN A 1 99 ? -3.552 3.077 -7.627 1.00 94.75 99 ASN A O 1
ATOM 779 N N . VAL A 1 100 ? -4.618 3.437 -9.587 1.00 93.88 100 VAL A N 1
ATOM 780 C CA . VAL A 1 100 ? -5.224 4.734 -9.251 1.00 93.88 100 VAL A CA 1
ATOM 781 C C . VAL A 1 100 ? -6.740 4.687 -9.107 1.00 93.88 100 VAL A C 1
ATOM 783 O O . VAL A 1 100 ? -7.358 5.694 -8.770 1.00 93.88 100 VAL A O 1
ATOM 786 N N . TRP A 1 101 ? -7.350 3.540 -9.395 1.00 94.88 101 TRP A N 1
ATOM 787 C CA . TRP A 1 101 ? -8.798 3.396 -9.399 1.00 94.88 101 TRP A CA 1
ATOM 788 C C . TRP A 1 101 ? -9.329 3.106 -7.995 1.00 94.88 101 TRP A C 1
ATOM 790 O O . TRP A 1 101 ? -8.620 2.567 -7.146 1.00 94.88 101 TRP A O 1
ATOM 800 N N . GLU A 1 102 ? -10.588 3.455 -7.754 1.00 96.06 102 GLU A N 1
ATOM 801 C CA . GLU A 1 102 ? -11.288 3.140 -6.509 1.00 96.06 102 GLU A CA 1
ATOM 802 C C . GLU A 1 102 ? -11.723 1.658 -6.504 1.00 96.06 102 GLU A C 1
ATOM 804 O O . GLU A 1 102 ? -12.358 1.212 -7.466 1.00 96.06 102 GLU A O 1
ATOM 809 N N . PRO A 1 103 ? -11.387 0.866 -5.467 1.00 97.12 103 PRO A N 1
ATOM 810 C CA . PRO A 1 103 ? -11.834 -0.519 -5.355 1.00 97.12 103 PRO A CA 1
ATOM 811 C C . PRO A 1 103 ? -13.362 -0.617 -5.353 1.00 97.12 103 PRO A C 1
ATOM 813 O O . PRO A 1 103 ? -14.030 0.118 -4.637 1.00 97.12 103 PRO A O 1
ATOM 816 N N . GLY A 1 104 ? -13.935 -1.518 -6.153 1.00 93.88 104 GLY A N 1
ATOM 817 C CA . GLY A 1 104 ? -15.394 -1.646 -6.276 1.00 93.88 104 GLY A CA 1
ATOM 818 C C . GLY A 1 104 ? -16.095 -0.464 -6.968 1.00 93.88 104 GLY A C 1
ATOM 819 O O . GLY A 1 104 ? -17.326 -0.426 -7.007 1.00 93.88 104 GLY A O 1
ATOM 820 N N . GLY A 1 105 ? -15.341 0.489 -7.529 1.00 93.75 105 GLY A N 1
ATOM 821 C CA . GLY A 1 105 ? -15.881 1.600 -8.304 1.00 93.75 105 GLY A CA 1
ATOM 822 C C . GLY A 1 105 ? -16.591 1.136 -9.581 1.00 93.75 105 GLY A C 1
ATOM 823 O O . GLY A 1 105 ? -16.235 0.133 -10.203 1.00 93.75 105 GLY A O 1
ATOM 824 N N . THR A 1 106 ? -17.604 1.887 -10.018 1.00 93.44 106 THR A N 1
ATOM 825 C CA . THR A 1 106 ? -18.330 1.559 -11.257 1.00 93.44 106 THR A CA 1
ATOM 826 C C . THR A 1 106 ? -17.393 1.632 -12.466 1.00 93.44 106 THR A C 1
ATOM 828 O O . THR A 1 106 ? -16.783 2.668 -12.718 1.00 93.44 106 THR A O 1
ATOM 831 N N . GLY A 1 107 ? -17.313 0.548 -13.244 1.00 91.62 107 GLY A N 1
ATOM 832 C CA . GLY A 1 107 ? -16.485 0.479 -14.456 1.00 91.62 107 GLY A CA 1
ATOM 833 C C . GLY A 1 107 ? -15.004 0.172 -14.211 1.00 91.62 107 GLY A C 1
ATOM 834 O O . GLY A 1 107 ? -14.216 0.243 -15.153 1.00 91.62 107 GLY A O 1
ATOM 835 N N . VAL A 1 108 ? -14.621 -0.169 -12.980 1.00 93.44 108 VAL A N 1
ATOM 836 C CA . VAL A 1 108 ? -13.272 -0.642 -12.647 1.00 93.44 108 VAL A CA 1
ATOM 837 C C . VAL A 1 108 ? -13.171 -2.137 -12.964 1.00 93.44 108 VAL A C 1
ATOM 839 O O . VAL A 1 108 ? -14.050 -2.906 -12.592 1.00 93.44 108 VAL A O 1
ATOM 842 N N . ASP A 1 109 ? -12.124 -2.544 -13.688 1.00 93.06 109 ASP A N 1
ATOM 843 C CA . ASP A 1 109 ? -11.870 -3.956 -14.017 1.00 93.06 109 ASP A CA 1
ATOM 844 C C . ASP A 1 109 ? -11.450 -4.733 -12.756 1.00 93.06 109 ASP A C 1
ATOM 846 O O . ASP A 1 109 ? -10.565 -4.290 -12.019 1.00 93.06 109 ASP A O 1
ATOM 850 N N . ASP A 1 110 ? -12.032 -5.915 -12.537 1.00 88.94 110 ASP A N 1
ATOM 851 C CA . ASP A 1 110 ? -11.748 -6.793 -11.387 1.00 88.94 110 ASP A CA 1
ATOM 852 C C . ASP A 1 110 ? -10.276 -7.255 -11.314 1.00 88.94 110 ASP A C 1
ATOM 854 O O . ASP A 1 110 ? -9.804 -7.742 -10.288 1.00 88.94 110 ASP A O 1
ATOM 858 N N . ARG A 1 111 ? -9.498 -7.095 -12.394 1.00 91.69 111 ARG A N 1
ATOM 859 C CA . ARG A 1 111 ? -8.045 -7.335 -12.396 1.00 91.69 111 ARG A CA 1
ATOM 860 C C . ARG A 1 111 ? -7.239 -6.208 -11.762 1.00 91.69 111 ARG A C 1
ATOM 862 O O . ARG A 1 111 ? -6.030 -6.365 -11.611 1.00 91.69 111 ARG A O 1
ATOM 869 N N . LEU A 1 112 ? -7.847 -5.067 -11.449 1.00 95.94 112 LEU A N 1
ATOM 870 C CA . LEU A 1 112 ? -7.175 -3.961 -10.768 1.00 95.94 112 LEU A CA 1
ATOM 871 C C . LEU A 1 112 ? -7.225 -4.158 -9.255 1.00 95.94 112 LEU A C 1
ATOM 873 O O . LEU A 1 112 ? -6.187 -4.090 -8.596 1.00 95.94 112 LEU A O 1
ATOM 877 N N . TRP A 1 113 ? -8.412 -4.468 -8.736 1.00 97.19 113 TRP A N 1
ATOM 878 C CA . TRP A 1 113 ? -8.674 -4.733 -7.326 1.00 97.19 113 TRP A CA 1
ATOM 879 C C . TRP A 1 113 ? -9.372 -6.076 -7.170 1.00 97.19 113 TRP A C 1
ATOM 881 O O . TRP A 1 113 ? -10.481 -6.257 -7.660 1.00 97.19 113 TRP A O 1
ATOM 891 N N . VAL A 1 114 ? -8.736 -6.992 -6.447 1.00 96.50 114 VAL A N 1
ATOM 892 C CA . VAL A 1 114 ? -9.348 -8.270 -6.081 1.00 96.50 114 VAL A CA 1
ATOM 893 C C . VAL A 1 114 ? -9.916 -8.145 -4.679 1.00 96.50 114 VAL A C 1
ATOM 895 O O . VAL A 1 114 ? -9.201 -7.751 -3.759 1.00 96.50 114 VAL A O 1
ATOM 898 N N . ASP A 1 115 ? -11.195 -8.472 -4.529 1.00 96.12 115 ASP A N 1
ATOM 899 C CA . ASP A 1 115 ? -11.830 -8.624 -3.223 1.00 96.12 115 ASP A CA 1
ATOM 900 C C . ASP A 1 115 ? -11.224 -9.847 -2.526 1.00 96.12 115 ASP A C 1
ATOM 902 O O . ASP A 1 115 ? -11.328 -10.968 -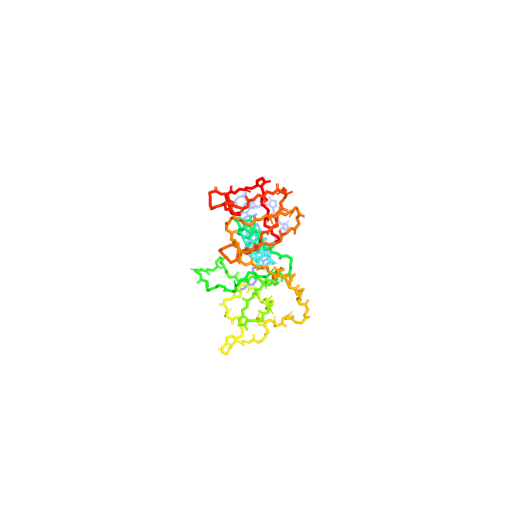3.021 1.00 96.12 115 ASP A O 1
ATOM 906 N N . VAL A 1 116 ? -10.548 -9.608 -1.407 1.00 96.06 116 VAL A N 1
ATOM 907 C CA . VAL A 1 116 ? -9.898 -10.627 -0.574 1.00 96.06 116 VAL A CA 1
ATOM 908 C C . VAL A 1 116 ? -10.533 -10.680 0.813 1.00 96.06 116 VAL A C 1
ATOM 910 O O . VAL A 1 116 ? -9.916 -11.157 1.757 1.00 96.06 116 VAL A O 1
ATOM 913 N N . THR A 1 117 ? -11.764 -10.181 0.965 1.00 94.56 117 THR A N 1
ATOM 914 C CA . THR A 1 117 ? -12.445 -10.085 2.268 1.00 94.56 117 THR A CA 1
ATOM 915 C C . THR A 1 117 ? -12.549 -11.432 2.981 1.00 94.56 117 THR A C 1
ATOM 917 O O . THR A 1 117 ? -12.449 -11.477 4.201 1.00 94.56 117 THR A O 1
ATOM 920 N N . GLU A 1 118 ? -12.742 -12.525 2.241 1.00 92.12 118 GLU A N 1
ATOM 921 C CA . GLU A 1 118 ? -12.861 -13.870 2.821 1.00 92.12 118 GLU A CA 1
ATOM 922 C C . GLU A 1 118 ? -11.521 -14.433 3.320 1.00 92.12 118 GLU A C 1
ATOM 924 O O . GLU A 1 118 ? -11.500 -15.184 4.294 1.00 92.12 118 GLU A O 1
ATOM 929 N N . ASP A 1 119 ? -10.414 -14.048 2.679 1.00 90.44 119 ASP A N 1
ATOM 930 C CA . ASP A 1 119 ? -9.058 -14.486 3.032 1.00 90.44 119 ASP A CA 1
ATOM 931 C C . ASP A 1 119 ? -8.383 -13.542 4.038 1.00 90.44 119 ASP A C 1
ATOM 933 O O . ASP A 1 119 ? -7.390 -13.902 4.678 1.00 90.44 119 ASP A O 1
ATOM 937 N N . ALA A 1 120 ? -8.893 -12.315 4.160 1.00 86.00 120 ALA A N 1
ATOM 938 C CA . ALA A 1 120 ? -8.355 -11.317 5.060 1.00 86.00 120 ALA A CA 1
ATOM 939 C C . ALA A 1 120 ? -8.561 -11.756 6.520 1.00 86.00 120 ALA A C 1
ATOM 941 O O . ALA A 1 120 ? -9.657 -12.188 6.893 1.00 86.00 120 ALA A O 1
ATOM 942 N N . PRO A 1 121 ? -7.531 -11.633 7.376 1.00 83.06 121 PRO A N 1
ATOM 943 C CA . PRO A 1 121 ? -7.693 -11.883 8.797 1.00 83.06 121 PRO A CA 1
ATOM 944 C C . PRO A 1 121 ? -8.781 -10.963 9.347 1.00 83.06 121 PRO A C 1
ATOM 946 O O . PRO A 1 121 ? -8.729 -9.746 9.177 1.00 83.06 121 PRO A O 1
ATOM 949 N N . VAL A 1 122 ? -9.782 -11.559 9.994 1.00 80.25 122 VAL A N 1
ATOM 950 C CA . VAL A 1 122 ? -10.839 -10.788 10.645 1.00 80.25 122 VAL A CA 1
ATOM 951 C C . VAL A 1 122 ? -10.179 -9.958 11.745 1.00 80.25 122 VAL A C 1
ATOM 953 O O . VAL A 1 122 ? -9.495 -10.549 12.585 1.00 80.25 122 VAL A O 1
ATOM 956 N N . PRO A 1 123 ? -10.358 -8.625 11.760 1.00 77.12 123 PRO A N 1
ATOM 957 C CA . PRO A 1 123 ? -9.799 -7.805 12.818 1.00 77.12 123 PRO A CA 1
ATOM 958 C C . PRO A 1 123 ? -10.300 -8.300 14.170 1.00 77.12 123 PRO A C 1
ATOM 960 O O . PRO A 1 123 ? -11.489 -8.609 14.324 1.00 77.12 123 PRO A O 1
ATOM 963 N N . GLU A 1 124 ? -9.388 -8.386 15.137 1.00 71.56 124 GLU A N 1
ATOM 964 C CA . GLU A 1 124 ? -9.729 -8.741 16.513 1.00 71.56 124 GLU A CA 1
ATOM 965 C C . GLU A 1 124 ? -10.894 -7.845 16.972 1.00 71.56 124 GLU A C 1
ATOM 967 O O . GLU A 1 124 ? -10.793 -6.612 16.906 1.00 71.56 124 GLU A O 1
ATOM 972 N N . PRO A 1 125 ? -12.037 -8.419 17.391 1.00 67.31 125 PRO A N 1
ATOM 973 C CA . PRO A 1 125 ? -13.171 -7.614 17.795 1.00 67.31 125 PRO A CA 1
ATOM 974 C C . PRO A 1 125 ? -12.763 -6.785 19.008 1.00 67.31 125 PRO A C 1
ATOM 976 O O . PRO A 1 125 ? -12.456 -7.332 20.069 1.00 67.31 125 PRO A O 1
ATOM 979 N N . VAL A 1 126 ? -12.795 -5.457 18.865 1.00 67.69 126 VAL A N 1
ATOM 980 C CA . VAL A 1 126 ? -12.556 -4.554 19.992 1.00 67.69 126 VAL A CA 1
ATOM 981 C C . VAL A 1 126 ? -13.537 -4.940 21.106 1.00 67.69 126 VAL A C 1
ATOM 983 O O . VAL A 1 126 ? -14.752 -4.951 20.870 1.00 67.69 126 VAL A O 1
ATOM 986 N N . PRO A 1 127 ? -13.058 -5.293 22.311 1.00 67.69 127 PRO A N 1
ATOM 987 C CA . PRO A 1 127 ? -13.927 -5.842 23.335 1.00 67.69 127 PRO A CA 1
ATOM 988 C C . PRO A 1 127 ? -14.965 -4.801 23.754 1.00 67.69 127 PRO A C 1
ATOM 990 O O . PRO A 1 127 ? -14.627 -3.720 24.226 1.00 67.69 127 PRO A O 1
ATOM 993 N N . THR A 1 128 ? -16.251 -5.112 23.599 1.00 78.44 128 THR A N 1
ATOM 994 C CA . THR A 1 128 ? -17.330 -4.192 23.978 1.00 78.44 128 THR A CA 1
ATOM 995 C C . THR A 1 128 ? -17.313 -3.939 25.483 1.00 78.44 128 THR A C 1
ATOM 997 O O . THR A 1 128 ? -17.447 -4.877 26.270 1.00 78.44 128 THR A O 1
ATOM 1000 N N . ALA A 1 129 ? -17.188 -2.673 25.884 1.00 88.19 129 ALA A N 1
ATOM 1001 C CA . ALA A 1 129 ? -17.075 -2.276 27.282 1.00 88.19 129 ALA A CA 1
ATOM 1002 C C . ALA A 1 129 ? -18.081 -1.174 27.666 1.00 88.19 129 ALA A C 1
ATOM 1004 O O . ALA A 1 129 ? -18.367 -0.293 26.845 1.00 88.19 129 ALA A O 1
ATOM 1005 N N . PRO A 1 130 ? -18.592 -1.157 28.915 1.00 92.44 130 PRO A N 1
ATOM 1006 C CA . PRO A 1 130 ? -19.419 -0.060 29.416 1.00 92.44 130 PRO A CA 1
ATOM 1007 C C . PRO A 1 130 ? -18.714 1.296 29.296 1.00 92.44 130 PRO A C 1
ATOM 1009 O O . PRO A 1 130 ? -17.491 1.376 29.423 1.00 92.44 130 PRO A O 1
ATOM 1012 N N . ALA A 1 131 ? -19.473 2.375 29.088 1.00 94.25 131 ALA A N 1
ATOM 1013 C CA . ALA A 1 131 ? -18.911 3.725 29.073 1.00 94.25 131 ALA A CA 1
ATOM 1014 C C . ALA A 1 131 ? -18.245 4.062 30.419 1.00 94.25 131 ALA A C 1
ATOM 1016 O O . ALA A 1 131 ? -18.773 3.730 31.482 1.00 94.25 131 ALA A O 1
ATOM 1017 N N . PHE A 1 132 ? -17.095 4.734 30.375 1.00 95.81 132 PHE A N 1
ATOM 1018 C CA . PHE A 1 132 ? -16.409 5.227 31.566 1.00 95.81 132 PHE A CA 1
ATOM 1019 C C . PHE A 1 132 ? -17.324 6.156 32.370 1.00 95.81 132 PHE A C 1
ATOM 1021 O O . PHE A 1 132 ? -17.936 7.080 31.827 1.00 95.81 132 PHE A O 1
ATOM 1028 N N . LYS A 1 133 ? -17.376 5.938 33.684 1.00 96.19 133 LYS A N 1
ATOM 1029 C CA . LYS A 1 133 ? -18.153 6.744 34.622 1.00 96.19 133 LYS A CA 1
ATOM 1030 C C . LYS A 1 133 ? -17.299 7.047 35.844 1.00 96.19 133 LYS A C 1
ATOM 1032 O O . LYS A 1 133 ? -16.833 6.124 36.491 1.00 96.19 133 LYS A O 1
ATOM 1037 N N . ALA A 1 134 ? -17.142 8.325 36.186 1.00 95.88 134 ALA A N 1
ATOM 1038 C CA . ALA A 1 134 ? -16.448 8.724 37.409 1.00 95.88 134 ALA A CA 1
ATOM 1039 C C . ALA A 1 134 ? -17.207 8.276 38.677 1.00 95.88 134 ALA A C 1
ATOM 1041 O O . ALA A 1 134 ? -18.441 8.258 38.702 1.00 95.88 134 ALA A O 1
ATOM 1042 N N . GLY A 1 135 ? -16.465 7.969 39.742 1.00 95.94 135 GLY A N 1
ATOM 1043 C CA . GLY A 1 135 ? -16.989 7.511 41.033 1.00 95.94 135 GLY A CA 1
ATOM 1044 C C . GLY A 1 135 ? -17.254 6.003 41.121 1.00 95.94 135 GLY A C 1
ATOM 1045 O O . GLY A 1 135 ? -17.794 5.534 42.118 1.00 95.94 135 GLY A O 1
ATOM 1046 N N . GLU A 1 136 ? -16.897 5.239 40.094 1.00 96.25 136 GLU A N 1
ATOM 1047 C CA . GLU A 1 136 ? -16.964 3.778 40.061 1.00 96.25 136 GLU A CA 1
ATOM 1048 C C . GLU A 1 136 ? -15.677 3.137 40.606 1.00 96.25 136 GLU A C 1
ATOM 1050 O O . GLU A 1 136 ? -14.580 3.572 40.255 1.00 96.25 136 GLU A O 1
ATOM 1055 N N . GLN A 1 137 ? -15.799 2.082 41.417 1.00 97.38 137 GLN A N 1
ATOM 1056 C CA . GLN A 1 137 ? -14.662 1.261 41.834 1.00 97.38 137 GLN A CA 1
ATOM 1057 C C . GLN A 1 137 ? -14.322 0.247 40.738 1.00 97.38 137 GLN A C 1
ATOM 1059 O O . GLN A 1 137 ? -15.180 -0.545 40.358 1.00 97.38 137 GLN A O 1
ATOM 1064 N N . VAL A 1 138 ? -13.077 0.254 40.269 1.00 96.75 138 VAL A N 1
ATOM 1065 C CA . VAL A 1 138 ? -12.577 -0.656 39.228 1.00 96.75 138 VAL A CA 1
ATOM 1066 C C . VAL A 1 138 ? -11.370 -1.443 39.729 1.00 96.75 138 VAL A C 1
ATOM 1068 O O . VAL A 1 138 ? -10.656 -1.003 40.640 1.00 96.75 138 VAL A O 1
ATOM 1071 N N . VAL A 1 139 ? -11.140 -2.610 39.137 1.00 98.00 139 VAL A N 1
ATOM 1072 C CA . VAL A 1 139 ? -9.999 -3.493 39.421 1.00 98.00 139 VAL A CA 1
ATOM 1073 C C . VAL A 1 139 ? -9.194 -3.784 38.146 1.00 98.00 139 VAL A C 1
ATOM 1075 O O . VAL A 1 139 ? -9.724 -3.626 37.045 1.00 98.00 139 VAL A O 1
ATOM 1078 N N . PRO A 1 140 ? -7.917 -4.210 38.254 1.00 97.62 140 PRO A N 1
ATOM 1079 C CA . PRO A 1 140 ? -7.105 -4.536 37.088 1.00 97.62 140 PRO A CA 1
ATOM 1080 C C . PRO A 1 140 ? -7.803 -5.541 36.169 1.00 97.62 140 PRO A C 1
ATOM 1082 O O . PRO A 1 140 ? -8.284 -6.577 36.625 1.00 97.62 140 PRO A O 1
ATOM 1085 N N . GLY A 1 141 ? -7.842 -5.236 34.874 1.00 93.69 141 GLY A N 1
ATOM 1086 C CA . GLY A 1 141 ? -8.539 -6.027 33.861 1.00 93.69 141 GLY A CA 1
ATOM 1087 C C . GLY A 1 141 ? -9.920 -5.500 33.467 1.00 93.69 141 GLY A C 1
ATOM 1088 O O . GLY A 1 141 ? -10.358 -5.815 32.362 1.00 93.69 141 GLY A O 1
ATOM 1089 N N . ASP A 1 142 ? -10.574 -4.668 34.289 1.00 95.75 142 ASP A N 1
ATOM 1090 C CA . ASP A 1 142 ? -11.863 -4.064 33.930 1.00 95.75 142 ASP A CA 1
ATOM 1091 C C . ASP A 1 142 ? -11.742 -3.208 32.667 1.00 95.75 142 ASP A C 1
ATOM 1093 O O . ASP A 1 142 ? -10.820 -2.401 32.537 1.00 95.75 142 ASP A O 1
ATOM 1097 N N . LEU A 1 143 ? -12.702 -3.351 31.750 1.00 94.69 143 LEU A N 1
ATOM 1098 C CA . LEU A 1 143 ? -12.733 -2.598 30.499 1.00 94.69 143 LEU A CA 1
ATOM 1099 C C . LEU A 1 143 ? -13.727 -1.440 30.569 1.00 94.69 143 LEU A C 1
ATOM 1101 O O . LEU A 1 143 ? -14.869 -1.636 30.988 1.00 94.69 143 LEU A O 1
ATOM 1105 N N . ARG A 1 144 ? -13.347 -0.245 30.113 1.00 95.50 144 ARG A N 1
ATOM 1106 C CA . ARG A 1 144 ? -14.259 0.899 29.956 1.00 95.50 144 ARG A CA 1
ATOM 1107 C C . ARG A 1 144 ? -14.049 1.597 28.621 1.00 95.50 144 ARG A C 1
ATOM 1109 O O . ARG A 1 144 ? -12.919 1.772 28.181 1.00 95.50 144 ARG A O 1
ATOM 1116 N N . THR A 1 145 ? -15.141 2.038 28.007 1.00 94.38 145 THR A N 1
ATOM 1117 C CA . THR A 1 145 ? -15.118 2.832 26.776 1.00 94.38 145 THR A CA 1
ATOM 1118 C C . THR A 1 145 ? -15.056 4.316 27.120 1.00 94.38 145 THR A C 1
ATOM 1120 O O . THR A 1 145 ? -15.938 4.835 27.805 1.00 94.38 145 THR A O 1
ATOM 1123 N N . TYR A 1 146 ? -14.048 5.021 26.622 1.00 93.31 146 TYR A N 1
ATOM 1124 C CA . TYR A 1 146 ? -13.903 6.466 26.757 1.00 93.31 146 TYR A CA 1
ATOM 1125 C C . TYR A 1 146 ? -13.570 7.068 25.391 1.00 93.31 146 TYR A C 1
ATOM 1127 O O . TYR A 1 146 ? -12.660 6.603 24.715 1.00 93.31 146 TYR A O 1
ATOM 1135 N N . GLN A 1 147 ? -14.357 8.058 24.953 1.00 91.31 147 GLN A N 1
ATOM 1136 C CA . GLN A 1 147 ? -14.227 8.687 23.626 1.00 91.31 147 GLN A CA 1
ATOM 1137 C C . GLN A 1 147 ? -14.193 7.685 22.450 1.00 91.31 147 GLN A C 1
ATOM 1139 O O . GLN A 1 147 ? -13.505 7.890 21.457 1.00 91.31 147 GLN A O 1
ATOM 1144 N N . GLY A 1 148 ? -14.945 6.584 22.563 1.00 84.19 148 GLY A N 1
ATOM 1145 C CA . GLY A 1 148 ? -15.012 5.540 21.534 1.00 84.19 148 GLY A CA 1
ATOM 1146 C C . GLY A 1 148 ? -13.855 4.535 21.555 1.00 84.19 148 GLY A C 1
ATOM 1147 O O . GLY A 1 148 ? -13.861 3.606 20.757 1.00 84.19 148 GLY A O 1
ATOM 1148 N N . VAL A 1 149 ? -12.899 4.675 22.477 1.00 86.19 149 VAL A N 1
ATOM 1149 C CA . VAL A 1 149 ? -11.777 3.746 22.656 1.00 86.19 149 VAL A CA 1
ATOM 1150 C C . VAL A 1 149 ? -11.983 2.931 23.928 1.00 86.19 149 VAL A C 1
ATOM 1152 O O . VAL A 1 149 ? -12.398 3.464 24.957 1.00 86.19 149 VAL A O 1
ATOM 1155 N N . VAL A 1 150 ? -11.703 1.631 23.869 1.00 91.44 150 VAL A N 1
ATOM 1156 C CA . VAL A 1 150 ? -11.780 0.740 25.031 1.00 91.44 150 VAL A CA 1
ATOM 1157 C C . VAL A 1 150 ? -10.440 0.736 25.756 1.00 91.44 150 VAL A C 1
ATOM 1159 O O . VAL A 1 150 ? -9.383 0.585 25.145 1.00 91.44 150 VAL A O 1
ATOM 1162 N N . TYR A 1 151 ? -10.491 0.904 27.071 1.00 93.69 151 TYR A N 1
ATOM 1163 C CA . TYR A 1 151 ? -9.338 0.902 27.955 1.00 93.69 151 TYR A CA 1
ATOM 1164 C C . TYR A 1 151 ? -9.478 -0.186 29.004 1.00 93.69 151 TYR A C 1
ATOM 1166 O O . TYR A 1 151 ? -10.561 -0.399 29.544 1.00 93.69 151 TYR A O 1
ATOM 1174 N N . ARG A 1 152 ? -8.361 -0.823 29.335 1.00 94.75 152 ARG A N 1
ATOM 1175 C CA . ARG A 1 152 ? -8.216 -1.787 30.417 1.00 94.75 152 ARG A CA 1
ATOM 1176 C C . ARG A 1 152 ? -7.612 -1.114 31.642 1.00 94.75 152 ARG A C 1
ATOM 1178 O O . ARG A 1 152 ? -6.571 -0.465 31.553 1.00 94.75 152 ARG A O 1
ATOM 1185 N N . CYS A 1 153 ? -8.252 -1.299 32.788 1.00 96.75 153 CYS A N 1
ATOM 1186 C CA . CYS A 1 153 ? -7.748 -0.868 34.082 1.00 96.75 153 CYS A CA 1
ATOM 1187 C C . CYS A 1 153 ? -6.455 -1.631 34.425 1.00 96.75 153 CYS A C 1
ATOM 1189 O O . CYS A 1 153 ? -6.402 -2.855 34.302 1.00 96.75 153 CYS A O 1
ATOM 1191 N N . ILE A 1 154 ? -5.415 -0.918 34.858 1.00 97.69 154 ILE A N 1
ATOM 1192 C CA . ILE A 1 154 ? -4.105 -1.479 35.234 1.00 97.69 154 ILE A CA 1
ATOM 1193 C C . ILE A 1 154 ? -4.007 -1.657 36.755 1.00 97.69 154 ILE A C 1
ATOM 1195 O O . ILE A 1 154 ? -3.411 -2.619 37.236 1.00 97.69 154 ILE A O 1
ATOM 1199 N N . GLN A 1 155 ? -4.593 -0.738 37.526 1.00 97.38 155 GLN A N 1
ATOM 1200 C CA . GLN A 1 155 ? -4.490 -0.695 38.987 1.00 97.38 155 GLN A CA 1
ATOM 1201 C C . GLN A 1 155 ? -5.862 -0.469 39.615 1.00 97.38 155 GLN A C 1
ATOM 1203 O O . GLN A 1 155 ? -6.628 0.353 39.123 1.00 97.38 155 GLN A O 1
ATOM 1208 N N . ALA A 1 156 ? -6.169 -1.143 40.727 1.00 97.69 156 ALA A N 1
ATOM 1209 C CA . ALA A 1 156 ? -7.441 -0.941 41.419 1.00 97.69 156 ALA A CA 1
ATOM 1210 C C . ALA A 1 156 ? -7.555 0.499 41.946 1.00 97.69 156 ALA A C 1
ATOM 1212 O O . ALA A 1 156 ? -6.684 0.958 42.684 1.00 97.69 156 ALA A O 1
ATOM 1213 N N . HIS A 1 157 ? -8.630 1.200 41.588 1.00 97.06 157 HIS A N 1
ATOM 1214 C CA . HIS A 1 157 ? -8.883 2.573 42.028 1.00 97.06 157 HIS A CA 1
ATOM 1215 C C . HIS A 1 157 ? -10.371 2.931 41.922 1.00 97.06 157 HIS A C 1
ATOM 1217 O O . HIS A 1 157 ? -11.167 2.206 41.325 1.00 97.06 157 HIS A O 1
ATOM 1223 N N . THR A 1 158 ? -10.751 4.068 42.503 1.00 97.62 158 THR A N 1
ATOM 1224 C CA . THR A 1 158 ? -12.021 4.723 42.181 1.00 97.62 158 THR A CA 1
ATOM 1225 C C . THR A 1 158 ? -11.788 5.647 40.992 1.00 97.62 158 THR A C 1
ATOM 1227 O O . THR A 1 158 ? -10.941 6.538 41.051 1.00 97.62 158 THR A O 1
ATOM 1230 N N . THR A 1 159 ? -12.524 5.437 39.909 1.00 96.94 159 THR A N 1
ATOM 1231 C CA . THR A 1 159 ? -12.493 6.288 38.714 1.00 96.94 159 THR A CA 1
ATOM 1232 C C . THR A 1 159 ? -12.787 7.748 39.061 1.00 96.94 159 THR A C 1
ATOM 1234 O O . THR A 1 159 ? -13.650 8.056 39.886 1.00 96.94 159 THR A O 1
ATOM 1237 N N . ALA A 1 160 ? -12.112 8.676 38.390 1.00 94.88 160 ALA A N 1
ATOM 1238 C CA . ALA A 1 160 ? -12.337 10.104 38.571 1.00 94.88 160 ALA A CA 1
ATOM 1239 C C . ALA A 1 160 ? -12.191 10.845 37.241 1.00 94.88 160 ALA A C 1
ATOM 1241 O O . ALA A 1 160 ? -11.391 10.457 36.399 1.00 94.88 160 ALA A O 1
ATOM 1242 N N . ALA A 1 161 ? -12.932 11.942 37.057 1.00 93.62 161 ALA A N 1
ATOM 1243 C CA . ALA A 1 161 ? -12.908 12.702 35.802 1.00 93.62 161 ALA A CA 1
ATOM 1244 C C . ALA A 1 161 ? -11.523 13.295 35.472 1.00 93.62 161 ALA A C 1
ATOM 1246 O O . ALA A 1 161 ? -11.173 13.412 34.307 1.00 93.62 161 ALA A O 1
ATOM 1247 N N . HIS A 1 162 ? -10.726 13.635 36.491 1.00 92.00 162 HIS A N 1
ATOM 1248 C CA . HIS A 1 162 ? -9.354 14.134 36.331 1.00 92.00 162 HIS A CA 1
ATOM 1249 C C . HIS A 1 162 ? -8.314 13.011 36.138 1.00 92.00 162 HIS A C 1
ATOM 1251 O O . HIS A 1 162 ? -7.140 13.300 35.927 1.00 92.00 162 HIS A O 1
ATOM 1257 N N . TRP A 1 163 ? -8.743 11.745 36.199 1.00 93.38 163 TRP A N 1
ATOM 1258 C CA . TRP A 1 163 ? -7.970 10.544 35.870 1.00 93.38 163 TRP A CA 1
ATOM 1259 C C . TRP A 1 163 ? -8.666 9.781 34.738 1.00 93.38 163 TRP A C 1
ATOM 1261 O O . TRP A 1 163 ? -9.019 8.607 34.876 1.00 93.38 163 TRP A O 1
ATOM 1271 N N . SER A 1 164 ? -8.935 10.479 33.634 1.00 94.31 164 SER A N 1
ATOM 1272 C CA . SER A 1 164 ? -9.569 9.882 32.463 1.00 94.31 164 SER A CA 1
ATOM 1273 C C . SER A 1 164 ? -8.656 8.830 31.808 1.00 94.31 164 SER A C 1
ATOM 1275 O O . SER A 1 164 ? -7.428 8.945 31.897 1.00 94.31 164 SER A O 1
ATOM 1277 N N . PRO A 1 165 ? -9.219 7.801 31.145 1.00 95.62 165 PRO A N 1
ATOM 1278 C CA . PRO A 1 165 ? -8.425 6.705 30.583 1.00 95.62 165 PRO A CA 1
ATOM 1279 C C . PRO A 1 165 ? -7.366 7.103 29.543 1.00 95.62 165 PRO A C 1
ATOM 1281 O O . PRO A 1 165 ? -6.346 6.433 29.419 1.00 95.62 165 PRO A O 1
ATOM 1284 N N . ASP A 1 166 ? -7.577 8.204 28.823 1.00 95.00 166 ASP A N 1
ATOM 1285 C CA . ASP A 1 166 ? -6.640 8.760 27.842 1.00 95.00 166 ASP A CA 1
ATOM 1286 C C . ASP A 1 166 ? -5.464 9.528 28.466 1.00 95.00 166 ASP A C 1
ATOM 1288 O O . ASP A 1 166 ? -4.416 9.631 27.834 1.00 95.00 166 ASP A O 1
ATOM 1292 N N . ALA A 1 167 ? -5.614 10.044 29.689 1.00 95.38 167 ALA A N 1
ATOM 1293 C CA . ALA A 1 167 ? -4.603 10.859 30.367 1.00 95.38 167 ALA A CA 1
ATOM 1294 C C . ALA A 1 167 ? -3.853 10.097 31.476 1.00 95.38 167 ALA A C 1
ATOM 1296 O O . ALA A 1 167 ? -2.673 10.343 31.730 1.00 95.38 167 ALA A O 1
ATOM 1297 N N . ALA A 1 168 ? -4.522 9.168 32.162 1.00 96.06 168 ALA A N 1
ATOM 1298 C CA . ALA A 1 168 ? -3.973 8.452 33.312 1.00 96.06 168 ALA A CA 1
ATOM 1299 C C . ALA A 1 168 ? -3.331 7.109 32.914 1.00 96.06 168 ALA A C 1
ATOM 1301 O O . ALA A 1 168 ? -3.800 6.042 33.310 1.00 96.06 168 ALA A O 1
ATOM 1302 N N . HIS A 1 169 ? -2.223 7.159 32.167 1.00 95.62 169 HIS A N 1
ATOM 1303 C CA . HIS A 1 169 ? -1.541 5.978 31.604 1.00 95.62 169 HIS A CA 1
ATOM 1304 C C . HIS A 1 169 ? -1.032 4.949 32.632 1.00 95.62 169 HIS A C 1
ATOM 1306 O O . HIS A 1 169 ? -0.772 3.804 32.279 1.00 95.62 169 HIS A O 1
ATOM 1312 N N . SER A 1 170 ? -0.869 5.328 33.905 1.00 96.88 170 SER A N 1
ATOM 1313 C CA . SER A 1 170 ? -0.528 4.384 34.981 1.00 96.88 170 SER A CA 1
ATOM 1314 C C . SER A 1 170 ? -1.734 3.586 35.489 1.00 96.88 170 SER A C 1
ATOM 1316 O O . SER A 1 170 ? -1.561 2.527 36.088 1.00 96.88 170 SER A O 1
ATOM 1318 N N . LEU A 1 171 ? -2.951 4.087 35.256 1.00 97.06 171 LEU A N 1
ATOM 1319 C CA . LEU A 1 171 ? -4.210 3.488 35.699 1.00 97.06 171 LEU A CA 1
ATOM 1320 C C . LEU A 1 171 ? -4.954 2.782 34.561 1.00 97.06 171 LEU A C 1
ATOM 1322 O O . LEU A 1 171 ? -5.734 1.869 34.834 1.00 97.06 171 LEU A O 1
ATOM 1326 N N . TRP A 1 172 ? -4.706 3.180 33.310 1.00 96.62 172 TRP A N 1
ATOM 1327 C CA . TRP A 1 172 ? -5.399 2.694 32.119 1.00 96.62 172 TRP A CA 1
ATOM 1328 C C . TRP A 1 172 ? -4.431 2.438 30.966 1.00 96.62 172 TRP A C 1
ATOM 1330 O O . TRP A 1 172 ? -3.546 3.244 30.693 1.00 96.62 172 TRP A O 1
ATOM 1340 N N . THR A 1 173 ? -4.640 1.333 30.252 1.00 94.56 173 THR A N 1
ATOM 1341 C CA . THR A 1 173 ? -4.006 1.051 28.957 1.00 94.56 173 THR A CA 1
ATOM 1342 C C . THR A 1 173 ? -5.086 0.875 27.904 1.00 94.56 173 THR A C 1
ATOM 1344 O O . THR A 1 173 ? -6.181 0.419 28.227 1.00 94.56 173 THR A O 1
ATOM 1347 N N . ARG A 1 174 ? -4.805 1.206 26.643 1.00 90.69 174 ARG A N 1
ATOM 1348 C CA . ARG A 1 174 ? -5.708 0.852 25.541 1.00 90.69 174 ARG A CA 1
ATOM 1349 C C . ARG A 1 174 ? -5.823 -0.678 25.466 1.00 90.69 174 ARG A C 1
ATOM 1351 O O . ARG A 1 174 ? -4.816 -1.359 25.679 1.00 90.69 174 ARG A O 1
ATOM 1358 N N . ALA A 1 175 ? -7.048 -1.178 25.304 1.00 80.12 175 ALA A N 1
ATOM 1359 C CA . ALA A 1 175 ? -7.351 -2.607 25.220 1.00 80.12 175 ALA A CA 1
ATOM 1360 C C . ALA A 1 175 ? -7.068 -3.169 23.828 1.00 80.12 175 ALA A C 1
ATOM 1362 O O . ALA A 1 175 ? -7.155 -2.381 22.857 1.00 80.12 175 ALA A O 1
#

Secondary structure (DSSP, 8-state):
-PPPPPP-TTGGGS-HHHHHHHHHHHHHHHHHHHHHHHHHHHHHHHHHHHHHHHHHHSPPPPTT--PBP---SSSTTSBPTT-EEEETTEEEEE-STTB-SPTT-TT--TTTEEE-TTTSPPPPPPPP-PBP-TT-EE-TT-EEEETTEEEEE-S-EE--GGG-TTT-TTTEEE-

InterPro domains:
  IPR003610 Carbohydrate binding module family 5/12 [PF02839] (134-172)
  IPR036573 Carbohydrate-binding module superfamily 5/12 [SSF51055] (135-174)

Organism: NCBI:txid1273

Radius of gyration: 29.19 Å; chains: 1; bounding box: 65×29×80 Å